Protein AF-A0A410P5X2-F1 (afdb_monomer_lite)

Structure (mmCIF, N/CA/C/O backbone):
data_AF-A0A410P5X2-F1
#
_entry.id   AF-A0A410P5X2-F1
#
loop_
_atom_site.group_PDB
_atom_site.id
_atom_site.type_symbol
_atom_site.label_atom_id
_atom_site.label_alt_id
_atom_site.label_comp_id
_atom_site.label_asym_id
_atom_site.label_entity_id
_atom_site.label_seq_id
_atom_site.pdbx_PDB_ins_code
_atom_site.Cartn_x
_atom_site.Cartn_y
_atom_site.Cartn_z
_atom_site.occupancy
_atom_site.B_iso_or_equiv
_atom_site.auth_seq_id
_atom_site.auth_comp_id
_atom_site.auth_asym_id
_atom_site.auth_atom_id
_atom_site.pdbx_PDB_model_num
ATOM 1 N N . MET A 1 1 ? 5.927 -18.552 9.655 1.00 47.75 1 MET A N 1
ATOM 2 C CA . MET A 1 1 ? 5.183 -17.377 9.150 1.00 47.75 1 MET A CA 1
ATOM 3 C C . MET A 1 1 ? 6.191 -16.433 8.518 1.00 47.75 1 MET A C 1
ATOM 5 O O . MET A 1 1 ? 7.142 -16.070 9.195 1.00 47.75 1 MET A O 1
ATOM 9 N N . LYS A 1 2 ? 6.062 -16.109 7.227 1.00 65.56 2 LYS A N 1
ATOM 10 C CA . LYS A 1 2 ? 6.935 -15.114 6.588 1.00 65.56 2 LYS A CA 1
ATOM 11 C C . LYS A 1 2 ? 6.366 -13.748 6.956 1.00 65.56 2 LYS A C 1
ATOM 13 O O . LYS A 1 2 ? 5.271 -13.422 6.507 1.00 65.56 2 LYS A O 1
ATOM 18 N N . ALA A 1 3 ? 7.041 -13.023 7.845 1.00 64.81 3 ALA A N 1
ATOM 19 C CA . ALA A 1 3 ? 6.660 -11.650 8.148 1.00 64.81 3 ALA A CA 1
ATOM 20 C C . ALA A 1 3 ? 6.709 -10.821 6.850 1.00 64.81 3 ALA A C 1
ATOM 22 O O . ALA A 1 3 ? 7.556 -11.105 5.988 1.00 64.81 3 ALA A O 1
ATOM 23 N N . PRO A 1 4 ? 5.803 -9.846 6.670 1.00 68.38 4 PRO A N 1
ATOM 24 C CA . PRO A 1 4 ? 5.932 -8.902 5.573 1.00 68.38 4 PRO A CA 1
ATOM 25 C C . PRO A 1 4 ? 7.302 -8.208 5.666 1.00 68.38 4 PRO A C 1
ATOM 27 O O . PRO A 1 4 ? 7.775 -7.940 6.774 1.00 68.38 4 PRO A O 1
ATOM 30 N N . PRO A 1 5 ? 7.979 -7.966 4.533 1.00 79.56 5 PRO A N 1
ATOM 31 C CA . PRO A 1 5 ? 9.230 -7.224 4.541 1.00 79.56 5 PRO A CA 1
ATOM 32 C C . PRO A 1 5 ? 8.985 -5.825 5.112 1.00 79.56 5 PRO A C 1
ATOM 34 O O . PRO A 1 5 ? 8.012 -5.170 4.740 1.00 79.56 5 PRO A O 1
ATOM 37 N N . GLN A 1 6 ? 9.874 -5.370 5.999 1.00 84.25 6 GLN A N 1
ATOM 38 C CA . GLN A 1 6 ? 9.765 -4.056 6.638 1.00 84.25 6 GLN A CA 1
ATOM 39 C C . GLN A 1 6 ? 9.715 -2.926 5.597 1.00 84.25 6 GLN A C 1
ATOM 41 O O . GLN A 1 6 ? 8.934 -1.996 5.754 1.00 84.25 6 GLN A O 1
ATOM 46 N N . GLU A 1 7 ? 10.447 -3.078 4.486 1.00 84.69 7 GLU A N 1
ATOM 47 C CA . GLU A 1 7 ? 10.415 -2.168 3.329 1.00 84.69 7 GLU A CA 1
ATOM 48 C C . GLU A 1 7 ? 8.987 -1.918 2.809 1.00 84.69 7 GLU A C 1
ATOM 50 O O . GLU A 1 7 ? 8.660 -0.793 2.452 1.00 84.69 7 GLU A O 1
ATOM 55 N N . ALA A 1 8 ? 8.105 -2.927 2.820 1.00 87.00 8 ALA A N 1
ATOM 56 C CA . ALA A 1 8 ? 6.727 -2.762 2.355 1.00 87.00 8 ALA A CA 1
ATOM 57 C C . ALA A 1 8 ? 5.822 -2.029 3.348 1.00 87.00 8 ALA A C 1
ATOM 59 O O . ALA A 1 8 ? 4.812 -1.457 2.943 1.00 87.00 8 ALA A O 1
ATOM 60 N N . ILE A 1 9 ? 6.166 -2.055 4.635 1.00 89.44 9 ILE A N 1
ATOM 61 C CA . ILE A 1 9 ? 5.467 -1.295 5.674 1.00 89.44 9 ILE A CA 1
ATOM 62 C C . ILE A 1 9 ? 5.918 0.165 5.604 1.00 89.44 9 ILE A C 1
ATOM 64 O O . ILE A 1 9 ? 5.082 1.062 5.546 1.00 89.44 9 ILE A O 1
ATOM 68 N N . ASP A 1 10 ? 7.232 0.394 5.540 1.00 90.50 10 ASP A N 1
ATOM 69 C CA . ASP A 1 10 ? 7.820 1.732 5.431 1.00 90.50 10 ASP A CA 1
ATOM 70 C C . ASP A 1 10 ? 7.354 2.468 4.171 1.00 90.50 10 ASP A C 1
ATOM 72 O O . ASP A 1 10 ? 7.016 3.647 4.244 1.00 90.50 10 ASP A O 1
ATOM 76 N N . ALA A 1 11 ? 7.215 1.766 3.041 1.00 90.44 11 ALA A N 1
ATOM 77 C CA . ALA A 1 11 ? 6.706 2.343 1.796 1.00 90.44 11 ALA A CA 1
ATOM 78 C C . ALA A 1 11 ? 5.274 2.904 1.898 1.00 90.44 11 ALA A C 1
ATOM 80 O O . ALA A 1 11 ? 4.887 3.727 1.070 1.00 90.44 11 ALA A O 1
ATOM 81 N N . CYS A 1 12 ? 4.493 2.469 2.891 1.00 92.50 12 CYS A N 1
ATOM 82 C CA . CYS A 1 12 ? 3.150 2.978 3.179 1.00 92.50 12 CYS A CA 1
ATOM 83 C C . CYS A 1 12 ? 3.070 3.762 4.495 1.00 92.50 12 CYS A C 1
ATOM 85 O O . CYS A 1 12 ? 1.983 4.159 4.917 1.00 92.50 12 CYS A O 1
ATOM 87 N N . SER A 1 13 ? 4.204 4.001 5.154 1.00 89.81 13 SER A N 1
ATOM 88 C CA . SER A 1 13 ? 4.258 4.790 6.378 1.00 89.81 13 SER A CA 1
ATOM 89 C C . SER A 1 13 ? 3.907 6.245 6.064 1.00 89.81 13 SER A C 1
ATOM 91 O O . SER A 1 13 ? 4.569 6.899 5.262 1.00 89.81 13 SER A O 1
ATOM 93 N N . GLY A 1 14 ? 2.823 6.745 6.659 1.00 87.75 14 GLY A N 1
ATOM 94 C CA . GLY A 1 14 ? 2.301 8.088 6.378 1.00 87.75 14 GLY A CA 1
ATOM 95 C C . GLY A 1 14 ? 1.476 8.213 5.090 1.00 87.75 14 GLY A C 1
ATOM 96 O O . GLY A 1 14 ? 1.072 9.323 4.754 1.00 87.75 14 GLY A O 1
ATOM 97 N N . LYS A 1 15 ? 1.195 7.103 4.395 1.00 89.56 15 LYS A N 1
ATOM 98 C CA . LYS A 1 15 ? 0.289 7.033 3.238 1.00 89.56 15 LYS A CA 1
ATOM 99 C C . LYS A 1 15 ? -1.060 6.427 3.624 1.00 89.56 15 LYS A C 1
ATOM 101 O O . LYS A 1 15 ? -1.159 5.715 4.627 1.00 89.56 15 LYS A O 1
ATOM 106 N N . ALA A 1 16 ? -2.100 6.718 2.845 1.00 89.62 16 ALA A N 1
ATOM 107 C CA . ALA A 1 16 ? -3.435 6.175 3.066 1.00 89.62 16 ALA A CA 1
ATOM 108 C C . ALA A 1 16 ?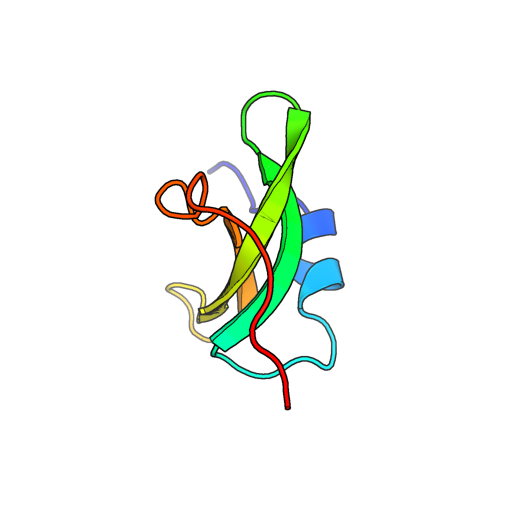 -3.641 4.844 2.322 1.00 89.62 16 ALA A C 1
ATOM 110 O O . ALA A 1 16 ? -2.818 4.411 1.518 1.00 89.62 16 ALA A O 1
ATOM 111 N N . GLU A 1 17 ? -4.758 4.167 2.588 1.00 90.50 17 GLU A N 1
ATOM 112 C CA . GLU A 1 17 ? -5.177 3.035 1.759 1.00 90.50 17 GLU A CA 1
ATOM 113 C C . GLU A 1 17 ? -5.466 3.513 0.325 1.00 90.50 17 GLU A C 1
ATOM 115 O O . GLU A 1 17 ? -6.172 4.500 0.131 1.00 90.50 17 GLU A O 1
ATOM 120 N N . GLY A 1 18 ? -4.922 2.814 -0.673 1.00 88.94 18 GLY A N 1
ATOM 121 C CA . GLY A 1 18 ? -5.045 3.165 -2.091 1.00 88.94 18 GLY A CA 1
ATOM 122 C C . GLY A 1 18 ? -3.934 4.067 -2.636 1.00 88.94 18 GLY A C 1
ATOM 123 O O . GLY A 1 18 ? -3.826 4.198 -3.852 1.00 88.94 18 GLY A O 1
ATOM 124 N N . ASP A 1 19 ? -3.073 4.631 -1.783 1.00 92.00 19 ASP A N 1
ATOM 125 C CA . ASP A 1 19 ? -1.895 5.383 -2.227 1.00 92.00 19 ASP A CA 1
ATOM 126 C C . ASP A 1 19 ? -0.926 4.506 -3.024 1.00 92.00 19 ASP A C 1
ATOM 128 O O . ASP A 1 19 ? -0.642 3.360 -2.658 1.00 92.00 19 ASP A O 1
ATOM 132 N N . THR A 1 20 ? -0.320 5.097 -4.050 1.00 90.81 20 THR A N 1
ATOM 133 C CA . THR A 1 20 ? 0.780 4.480 -4.790 1.00 90.81 20 THR A CA 1
ATOM 134 C C . THR A 1 20 ? 2.042 4.412 -3.926 1.00 90.81 20 THR A C 1
ATOM 136 O O . THR A 1 20 ? 2.415 5.384 -3.257 1.00 90.81 20 THR A O 1
ATOM 139 N N . CYS A 1 21 ? 2.728 3.273 -3.974 1.00 90.75 21 CYS A N 1
ATOM 140 C CA . CYS A 1 21 ? 3.973 2.999 -3.258 1.00 90.75 21 CYS A CA 1
ATOM 141 C C . CYS A 1 21 ? 4.943 2.205 -4.148 1.00 90.75 21 CYS A C 1
ATOM 143 O O . CYS A 1 21 ? 4.522 1.517 -5.077 1.00 90.75 21 CYS A O 1
ATOM 145 N N . GLN A 1 22 ? 6.246 2.282 -3.872 1.00 87.69 22 GLN A N 1
ATOM 146 C CA . GLN A 1 22 ? 7.259 1.453 -4.536 1.00 87.69 22 GLN A CA 1
ATOM 147 C C . GLN A 1 22 ? 7.772 0.391 -3.578 1.00 87.69 22 GLN A C 1
ATOM 149 O O . GLN A 1 22 ? 8.084 0.695 -2.427 1.00 87.69 22 GLN A O 1
ATOM 154 N N . CYS A 1 23 ? 7.858 -0.854 -4.045 1.00 86.50 23 CYS A N 1
ATOM 155 C CA . CYS A 1 23 ? 8.295 -1.979 -3.232 1.00 86.50 23 CYS A CA 1
ATOM 156 C C . CYS A 1 23 ? 9.012 -3.052 -4.019 1.00 86.50 23 CYS A C 1
ATOM 158 O O . CYS A 1 23 ? 8.769 -3.262 -5.200 1.00 86.50 23 CYS A O 1
ATOM 160 N N . ARG A 1 24 ? 9.840 -3.825 -3.318 1.00 82.94 24 ARG A N 1
ATOM 161 C CA . ARG A 1 24 ? 10.456 -5.008 -3.907 1.00 82.94 24 ARG A CA 1
ATOM 162 C C . ARG A 1 24 ? 9.477 -6.172 -3.916 1.00 82.94 24 ARG A C 1
ATOM 164 O O . ARG A 1 24 ? 9.008 -6.629 -2.872 1.00 82.94 24 ARG A O 1
ATOM 171 N N . GLY A 1 25 ? 9.187 -6.671 -5.111 1.00 76.06 25 GLY A N 1
ATOM 172 C CA . GLY A 1 25 ? 8.399 -7.874 -5.311 1.00 76.06 25 GLY A CA 1
ATOM 173 C C . GLY A 1 25 ? 9.080 -9.113 -4.714 1.00 76.06 25 GLY A C 1
ATOM 174 O O . GLY A 1 25 ? 10.251 -9.089 -4.330 1.00 76.06 25 GLY A O 1
ATOM 175 N N . PRO A 1 26 ? 8.396 -10.268 -4.689 1.00 71.31 26 PRO A N 1
ATOM 176 C CA . PRO A 1 26 ? 8.948 -11.510 -4.137 1.00 71.31 26 PRO A CA 1
ATOM 177 C C . PRO A 1 26 ? 10.207 -12.015 -4.863 1.00 71.31 26 PRO A C 1
ATOM 179 O O . PRO A 1 26 ? 10.896 -12.886 -4.339 1.00 71.31 26 PRO A O 1
ATOM 182 N N . ARG A 1 27 ? 10.497 -11.486 -6.060 1.00 76.94 27 ARG A N 1
ATOM 183 C CA . ARG A 1 27 ? 11.702 -11.768 -6.853 1.00 76.94 27 ARG A CA 1
ATOM 184 C C . ARG A 1 27 ? 12.844 -10.765 -6.619 1.00 76.94 27 ARG A C 1
ATOM 186 O O . ARG A 1 27 ? 13.899 -10.926 -7.216 1.00 76.94 27 ARG A O 1
ATOM 193 N N . GLY A 1 28 ? 12.648 -9.757 -5.764 1.00 77.12 28 GLY A N 1
ATOM 194 C CA . GLY A 1 28 ? 13.635 -8.710 -5.471 1.00 77.12 28 GLY A CA 1
ATOM 195 C C . GLY A 1 28 ? 13.671 -7.551 -6.476 1.00 77.12 28 GLY A C 1
ATOM 196 O O . GLY A 1 28 ? 14.496 -6.658 -6.324 1.00 77.12 28 GLY A O 1
ATOM 197 N N . GLU A 1 29 ? 12.790 -7.553 -7.478 1.00 83.44 29 GLU A N 1
ATOM 198 C CA . GLU A 1 29 ? 12.613 -6.464 -8.448 1.00 83.44 29 GLU A CA 1
ATOM 199 C C . GLU A 1 29 ? 11.772 -5.327 -7.844 1.00 83.44 29 GLU A C 1
ATOM 201 O O . GLU A 1 29 ? 10.812 -5.598 -7.122 1.00 83.44 29 GLU A O 1
ATOM 206 N N . GLU A 1 30 ? 12.144 -4.072 -8.106 1.00 84.44 30 GLU A N 1
ATOM 207 C CA . GLU A 1 30 ? 11.363 -2.899 -7.699 1.00 84.44 30 GLU A CA 1
ATOM 208 C C . GLU A 1 30 ? 10.117 -2.785 -8.580 1.00 84.44 30 GLU A C 1
ATOM 210 O O . GLU A 1 30 ? 10.220 -2.699 -9.802 1.00 84.44 30 GLU A O 1
ATOM 215 N N . GLU A 1 31 ? 8.940 -2.832 -7.962 1.00 86.31 31 GLU A N 1
ATOM 216 C CA . GLU A 1 31 ? 7.652 -2.742 -8.640 1.00 86.31 31 GLU A CA 1
ATOM 217 C C . GLU A 1 31 ? 6.765 -1.709 -7.934 1.00 86.31 31 GLU A C 1
ATOM 219 O O . GLU A 1 31 ? 6.821 -1.518 -6.713 1.00 86.31 31 GLU A O 1
ATOM 224 N N . THR A 1 32 ? 5.914 -1.049 -8.714 1.00 87.25 32 THR A N 1
ATOM 225 C CA . THR A 1 32 ? 4.880 -0.170 -8.174 1.00 87.25 32 THR A CA 1
ATOM 226 C C . THR A 1 32 ? 3.749 -1.007 -7.581 1.00 87.25 32 THR A C 1
ATOM 228 O O . THR A 1 32 ? 3.346 -2.045 -8.113 1.00 87.25 32 THR A O 1
ATOM 231 N N . GLY A 1 33 ? 3.231 -0.553 -6.453 1.00 89.88 33 GLY A N 1
ATOM 232 C CA . GLY A 1 33 ? 2.119 -1.160 -5.756 1.00 89.88 33 GLY A CA 1
ATOM 233 C C . GLY A 1 33 ? 1.170 -0.124 -5.189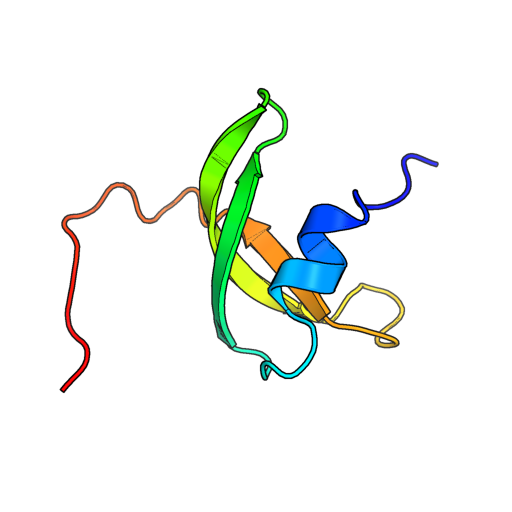 1.00 89.88 33 GLY A C 1
ATOM 234 O O . GLY A 1 33 ? 1.311 1.079 -5.415 1.00 89.88 33 GLY A O 1
ATOM 235 N N . ILE A 1 34 ? 0.211 -0.630 -4.427 1.00 92.25 34 ILE A N 1
ATOM 236 C CA . ILE A 1 34 ? -0.773 0.165 -3.702 1.00 92.25 34 ILE A CA 1
ATOM 237 C C . ILE A 1 34 ? -0.750 -0.198 -2.222 1.00 92.25 34 ILE A C 1
ATOM 239 O O . ILE A 1 34 ? -0.589 -1.367 -1.850 1.00 92.25 34 ILE A O 1
ATOM 243 N N . CYS A 1 35 ? -0.914 0.807 -1.371 1.00 93.25 35 CYS A N 1
ATOM 244 C CA . CYS A 1 35 ? -1.031 0.619 0.063 1.00 93.25 35 CYS A CA 1
ATOM 245 C C . CYS A 1 35 ? -2.373 -0.031 0.396 1.00 93.25 35 CYS A C 1
ATOM 247 O O . CYS A 1 35 ? -3.433 0.511 0.092 1.00 93.25 35 CYS A O 1
ATOM 249 N N . VAL A 1 36 ? -2.332 -1.205 1.024 1.00 91.50 36 VAL A N 1
ATOM 250 C CA . VAL A 1 36 ? -3.531 -1.957 1.416 1.00 91.50 36 VAL A CA 1
ATOM 251 C C . VAL A 1 36 ? -3.490 -2.320 2.890 1.00 91.50 36 VAL A C 1
ATOM 253 O O . VAL A 1 36 ? -2.418 -2.554 3.458 1.00 91.50 36 VAL A O 1
ATOM 256 N N . SER A 1 37 ? -4.663 -2.400 3.518 1.00 91.75 37 SER 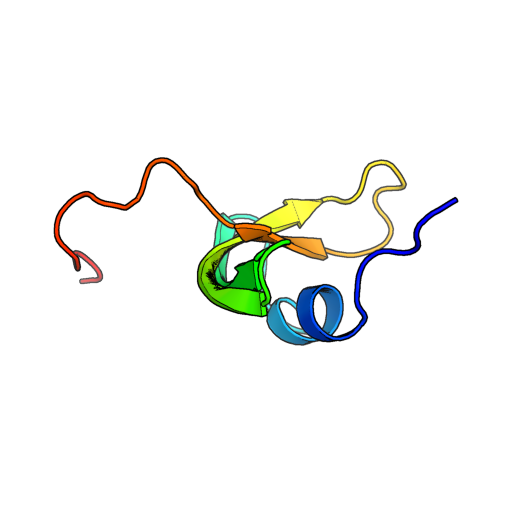A N 1
ATOM 257 C CA . SER A 1 37 ? -4.785 -2.885 4.891 1.00 91.75 37 SER A CA 1
ATOM 258 C C . SER A 1 37 ? -4.248 -4.309 5.034 1.00 91.75 37 SER A C 1
ATOM 260 O O . SER A 1 37 ? -4.586 -5.213 4.265 1.00 91.75 37 SER A O 1
ATOM 262 N N . THR A 1 38 ? -3.437 -4.532 6.067 1.00 86.44 38 THR A N 1
ATOM 263 C CA . THR A 1 38 ? -3.062 -5.891 6.474 1.00 86.44 38 THR A CA 1
ATOM 264 C C . THR A 1 38 ? -4.278 -6.704 6.931 1.00 86.44 38 THR A C 1
ATOM 266 O O . THR A 1 38 ? -5.264 -6.119 7.386 1.00 86.44 38 THR A O 1
ATOM 269 N N . PRO A 1 39 ? -4.217 -8.052 6.891 1.00 84.44 39 PRO A N 1
ATOM 270 C CA . PRO A 1 39 ? -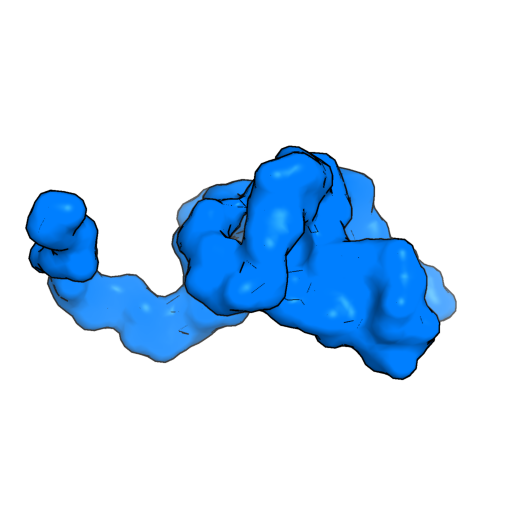5.280 -8.905 7.432 1.00 84.44 39 PRO A CA 1
ATOM 271 C C . PRO A 1 39 ? -5.622 -8.578 8.895 1.00 84.44 39 PRO A C 1
ATOM 273 O O . PRO A 1 39 ? -6.784 -8.636 9.288 1.00 84.44 39 PRO A O 1
ATOM 276 N N . ASP A 1 40 ? -4.617 -8.171 9.677 1.00 85.62 40 ASP A N 1
ATOM 277 C CA . ASP A 1 40 ? -4.747 -7.745 11.074 1.00 85.62 40 ASP A CA 1
ATOM 278 C C . ASP A 1 40 ? -5.239 -6.294 11.252 1.00 85.62 40 ASP A C 1
ATOM 280 O O . ASP A 1 40 ? -5.482 -5.871 12.382 1.00 85.62 40 ASP A O 1
ATOM 284 N N . LYS A 1 41 ? -5.366 -5.517 10.165 1.00 84.31 41 LYS A N 1
ATOM 285 C CA . LYS A 1 41 ? -5.815 -4.109 10.128 1.00 84.31 41 LYS A CA 1
ATOM 286 C C . LYS A 1 41 ? -5.034 -3.140 11.031 1.00 84.31 41 LYS A C 1
ATOM 288 O O . LYS A 1 41 ? -5.567 -2.116 11.447 1.00 84.31 41 LYS A O 1
ATOM 293 N N . LYS A 1 42 ? -3.776 -3.450 11.359 1.00 86.38 42 LYS A N 1
ATOM 294 C CA . LYS A 1 42 ? -2.940 -2.616 12.248 1.00 86.38 42 LYS A CA 1
ATOM 295 C C . LYS A 1 42 ? -2.107 -1.574 11.507 1.00 86.38 42 LYS A C 1
ATOM 297 O O . LYS A 1 42 ? -1.738 -0.563 12.089 1.00 86.38 42 LYS A O 1
ATOM 302 N N . TYR A 1 43 ? -1.760 -1.866 10.261 1.00 87.62 43 TYR A N 1
ATOM 303 C CA . TYR A 1 43 ? -0.911 -1.038 9.412 1.00 87.62 43 TYR A CA 1
ATOM 304 C C . TYR A 1 43 ? -1.192 -1.345 7.942 1.00 87.62 43 TYR A C 1
ATOM 306 O O . TYR A 1 43 ? -1.770 -2.393 7.613 1.00 87.62 43 TYR A O 1
ATOM 314 N N . PHE A 1 44 ? -0.765 -0.433 7.074 1.00 92.25 44 PHE A N 1
ATOM 315 C CA . PHE A 1 44 ? -0.790 -0.614 5.631 1.00 92.25 44 PHE A CA 1
ATOM 316 C C . PHE A 1 44 ? 0.507 -1.257 5.158 1.00 92.25 44 PHE A C 1
ATOM 318 O O . PHE A 1 44 ? 1.581 -1.020 5.710 1.00 92.25 44 PHE A O 1
ATOM 325 N N . VAL A 1 45 ? 0.391 -2.088 4.132 1.00 91.25 45 VAL A N 1
ATOM 326 C CA . VAL A 1 45 ? 1.532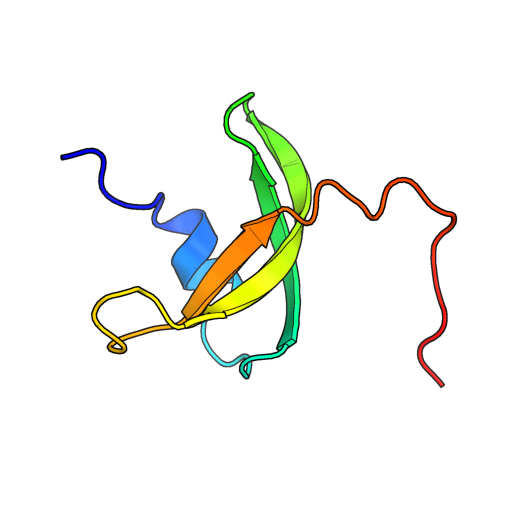 -2.659 3.424 1.00 91.25 45 VAL A CA 1
ATOM 327 C C . VAL A 1 45 ? 1.403 -2.347 1.954 1.00 91.25 45 VAL A C 1
ATOM 329 O O . VAL A 1 45 ? 0.313 -2.408 1.385 1.00 91.25 45 VAL A O 1
ATOM 332 N N . CYS A 1 46 ? 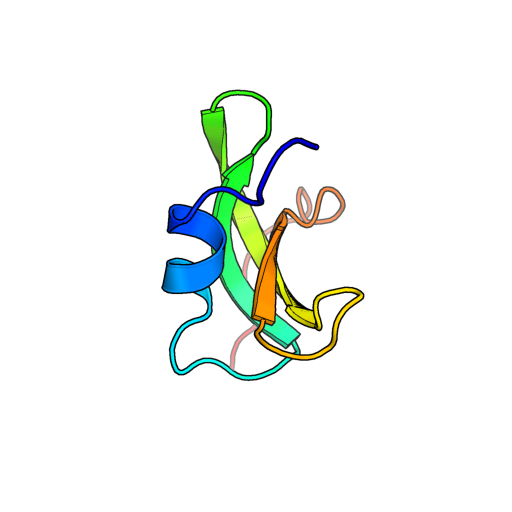2.529 -2.048 1.331 1.00 91.06 46 CYS A N 1
ATOM 333 C CA . CYS A 1 46 ? 2.577 -1.881 -0.100 1.00 91.06 46 CYS A CA 1
ATOM 334 C C . CYS A 1 46 ? 2.458 -3.250 -0.764 1.00 91.06 46 CYS A C 1
ATOM 336 O O . CYS A 1 46 ? 3.313 -4.131 -0.610 1.00 91.06 46 CYS A O 1
ATOM 338 N N . ARG A 1 47 ? 1.364 -3.443 -1.491 1.00 88.31 47 ARG A N 1
ATOM 339 C CA . ARG A 1 47 ? 1.117 -4.654 -2.257 1.00 88.31 47 ARG A CA 1
ATOM 340 C C . ARG A 1 47 ? 1.467 -4.372 -3.716 1.00 88.31 47 ARG A C 1
ATOM 342 O O . ARG A 1 47 ? 0.822 -3.510 -4.308 1.00 88.31 47 ARG A O 1
ATOM 349 N N . PRO A 1 48 ? 2.432 -5.096 -4.312 1.00 85.06 48 PRO A N 1
ATOM 350 C CA . PRO A 1 48 ? 2.764 -4.918 -5.718 1.00 85.06 48 PRO A CA 1
ATOM 351 C C . PRO A 1 48 ? 1.533 -5.231 -6.564 1.00 85.06 48 PRO A C 1
ATOM 353 O O . PRO A 1 48 ? 0.949 -6.319 -6.453 1.00 85.06 48 PRO A O 1
ATOM 356 N N . ASP A 1 49 ? 1.135 -4.269 -7.389 1.00 78.12 49 ASP A N 1
ATOM 357 C CA . ASP A 1 49 ? 0.033 -4.459 -8.311 1.00 78.12 49 ASP A CA 1
ATOM 358 C C . ASP A 1 49 ? 0.589 -5.109 -9.579 1.00 78.12 49 ASP A C 1
ATOM 360 O O . ASP A 1 49 ? 1.231 -4.486 -10.422 1.00 78.12 49 ASP A O 1
ATOM 364 N N . ARG A 1 50 ? 0.402 -6.427 -9.683 1.00 65.69 50 ARG A N 1
ATOM 365 C CA . ARG A 1 50 ? 0.849 -7.212 -10.843 1.00 65.69 50 ARG A CA 1
ATOM 366 C C . ARG A 1 50 ? 0.073 -6.862 -12.122 1.00 65.69 50 ARG A C 1
ATOM 368 O O . ARG A 1 50 ? 0.468 -7.344 -13.181 1.00 65.69 50 ARG A O 1
ATOM 375 N N . ALA A 1 51 ? -1.025 -6.103 -12.035 1.00 55.62 51 ALA A N 1
ATOM 376 C CA . ALA A 1 51 ? -1.840 -5.717 -13.182 1.00 55.62 51 ALA A CA 1
ATOM 377 C C . ALA A 1 51 ? -1.330 -4.423 -13.845 1.00 55.62 51 ALA A C 1
ATOM 379 O O . ALA A 1 51 ? -1.519 -4.253 -15.048 1.00 55.62 51 ALA A O 1
ATOM 380 N N . SER A 1 52 ? -0.581 -3.583 -13.127 1.00 52.28 52 SER A N 1
ATOM 381 C CA . SER A 1 52 ? -0.051 -2.300 -13.613 1.00 52.28 52 SER A CA 1
ATOM 382 C C . SER A 1 52 ? 1.146 -2.369 -14.574 1.00 52.28 52 SER A C 1
ATOM 384 O O . SER A 1 52 ? 1.807 -1.358 -14.784 1.00 52.28 52 SER A O 1
ATOM 386 N N . ARG A 1 53 ? 1.418 -3.493 -15.258 1.00 54.62 53 ARG A N 1
ATOM 387 C CA . ARG A 1 53 ? 2.233 -3.453 -16.501 1.00 54.62 53 ARG A CA 1
ATOM 388 C C . ARG A 1 53 ? 1.416 -2.930 -17.704 1.00 54.62 53 ARG A C 1
ATOM 390 O O . ARG A 1 53 ? 1.583 -3.409 -18.822 1.00 54.62 53 ARG A O 1
ATOM 397 N N . GLY A 1 54 ? 0.527 -1.965 -17.462 1.00 47.94 54 GLY A N 1
ATOM 398 C CA . GLY A 1 54 ? -0.076 -1.067 -18.450 1.00 47.94 54 GLY A CA 1
ATOM 399 C C . GLY A 1 54 ? 0.560 0.324 -18.310 1.00 47.94 54 GLY A C 1
ATOM 400 O O . GLY A 1 54 ? 1.080 0.625 -17.236 1.00 47.94 54 GLY A O 1
ATOM 401 N N . PRO A 1 55 ? 0.616 1.131 -19.384 1.00 48.91 55 PRO A N 1
ATOM 402 C CA . PRO A 1 55 ? 1.464 2.315 -19.457 1.00 48.91 55 PRO A CA 1
ATOM 403 C C . PRO A 1 55 ? 1.116 3.322 -18.358 1.00 48.91 55 PRO A C 1
ATOM 405 O O . PRO A 1 55 ? -0.035 3.479 -17.966 1.00 48.91 55 PRO A O 1
ATOM 408 N N . GLN A 1 56 ? 2.173 3.940 -17.855 1.00 60.25 56 GLN A N 1
ATOM 409 C CA . GLN A 1 56 ? 2.222 4.826 -16.705 1.00 60.25 56 GLN A CA 1
ATOM 410 C C . GLN A 1 56 ? 1.353 6.080 -16.886 1.00 60.25 56 GLN A C 1
ATOM 412 O O . GLN A 1 56 ? 1.250 6.594 -17.995 1.00 60.25 56 GLN A O 1
ATOM 417 N N . ASP A 1 57 ? 0.909 6.609 -15.742 1.00 55.19 57 ASP A N 1
ATOM 418 C CA . ASP A 1 57 ? 0.615 8.028 -15.500 1.00 55.19 57 ASP A CA 1
ATOM 419 C C . ASP A 1 57 ? -0.769 8.560 -15.921 1.00 55.19 57 ASP A C 1
ATOM 421 O O . ASP A 1 57 ? -1.012 8.891 -17.075 1.00 55.19 57 ASP A O 1
ATOM 425 N N . GLU A 1 58 ? -1.659 8.722 -14.936 1.00 47.69 58 GLU A N 1
ATOM 426 C CA . GLU A 1 58 ? -2.594 9.854 -14.914 1.00 47.69 58 GLU A CA 1
ATOM 427 C C . GLU A 1 58 ? -2.815 10.270 -13.448 1.00 47.69 58 GLU A C 1
ATOM 429 O O . GLU A 1 58 ? -3.592 9.665 -12.708 1.00 47.69 58 GLU A O 1
ATOM 434 N N . GLN A 1 59 ? -2.032 11.256 -13.007 1.00 55.12 59 GLN A N 1
ATOM 435 C CA . GLN A 1 59 ? -2.242 12.048 -11.793 1.00 55.12 59 GLN A CA 1
ATOM 436 C C . GLN A 1 59 ? -2.317 13.514 -12.254 1.00 55.12 59 GLN A C 1
ATOM 438 O O . GLN A 1 59 ? -1.311 14.046 -12.717 1.00 55.12 59 GLN A O 1
ATOM 443 N N . ASP A 1 60 ? -3.520 14.095 -12.196 1.00 43.16 60 ASP A N 1
ATOM 444 C CA . ASP A 1 60 ? -3.834 15.520 -12.437 1.00 43.16 60 ASP A CA 1
ATOM 445 C C . ASP A 1 60 ? -3.248 16.427 -11.340 1.00 43.16 60 ASP A C 1
ATOM 447 O O . ASP A 1 60 ? -3.419 16.088 -10.142 1.00 43.16 60 ASP A O 1
#

Secondary structure (DSSP, 8-state):
--PPPHHHHHTTTTPPTT-EEEEE-TTS-EEEEEEEE-TTSSSEEEEE-TT--S------

Sequence (60 aa):
MKAPPQEAIDACSGKAEGDTCQCRGPRGEEETGICVSTPDKKYFVCRPDRASRGPQDEQD

Foldseek 3Di:
DDPDPVQQQVQCVVHDFQDKGWDQDPVRDIAIFTWHADPVRPGTGGDHDPPPPPDDDDDD

Organism: Velamenicoccus archaeovorus (NCBI:txid1930593)

Radius of gyration: 11.59 Å; chains: 1; bounding box: 19×33×32 Å

pLDDT: mean 79.01, std 14.71, range [43.16, 93.25]